Protein AF-A0A531KZP0-F1 (afdb_monomer)

Solvent-accessible surface area (backbone atoms only — not comparable to full-atom values): 3111 Å² total; per-residue (Å²): 132,94,77,90,78,90,81,87,81,88,82,79,73,86,88,54,89,75,48,74,67,53,52,53,53,49,52,50,52,49,53,52,48,44,28,72,76,69,70,50,71,91,77,132

pLDDT: mean 77.17, std 7.19, range [52.81, 86.19]

Mean predicted aligned error: 7.06 Å

Sequence (44 aa):
AKKSIAIEVSIQPVEKTLTEEDFEALAKRIVENVHKQTGGVLRA

Radius of gyration: 12.59 Å; Cα contacts (8 Å, |Δi|>4): 9; chains: 1; bounding box: 29×19×32 Å

Secondary structur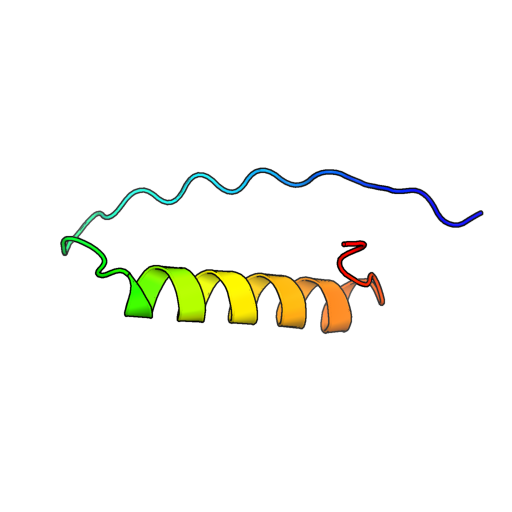e (DSSP, 8-state):
-------------SSS---HHHHHHHHHHHHHHHHHHH------

Structure (mmCIF, N/CA/C/O backbone):
data_AF-A0A531KZP0-F1
#
_entry.id   AF-A0A531KZP0-F1
#
loop_
_atom_site.group_PDB
_atom_site.id
_atom_site.type_symbol
_atom_site.label_atom_id
_atom_site.label_alt_id
_atom_site.label_comp_id
_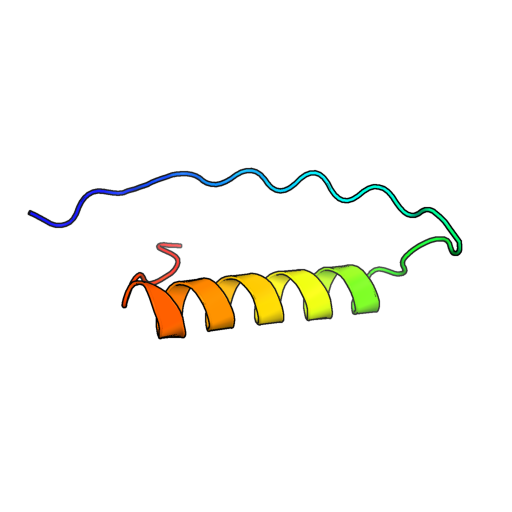atom_site.label_asym_id
_atom_site.label_entity_id
_atom_site.label_seq_id
_atom_site.pdbx_PDB_ins_code
_atom_site.Cartn_x
_atom_site.Cartn_y
_atom_site.Cartn_z
_atom_site.occupancy
_atom_site.B_iso_or_equiv
_atom_site.auth_seq_id
_atom_site.auth_comp_id
_atom_site.auth_asym_id
_atom_site.auth_atom_id
_atom_site.pdbx_PDB_model_num
ATOM 1 N N . ALA A 1 1 ? 15.275 1.311 -21.151 1.00 62.53 1 ALA A N 1
ATOM 2 C CA . ALA A 1 1 ? 14.708 2.614 -20.741 1.00 62.53 1 ALA A CA 1
ATOM 3 C C . ALA A 1 1 ? 13.983 2.439 -19.412 1.00 62.53 1 ALA A C 1
ATOM 5 O O . ALA A 1 1 ? 13.176 1.522 -19.315 1.00 62.53 1 ALA A O 1
ATOM 6 N N . LYS A 1 2 ? 14.275 3.257 -18.392 1.00 67.56 2 LYS A N 1
ATOM 7 C CA . LYS A 1 2 ? 13.473 3.274 -17.158 1.00 67.56 2 LYS A CA 1
ATOM 8 C C . LYS A 1 2 ? 12.114 3.887 -17.497 1.00 67.56 2 LYS A C 1
ATOM 10 O O . LYS A 1 2 ? 12.067 5.043 -17.904 1.00 67.56 2 LYS A O 1
ATOM 15 N N . LYS A 1 3 ? 11.044 3.099 -17.395 1.00 76.31 3 LYS A N 1
ATOM 16 C CA . LYS A 1 3 ? 9.669 3.571 -17.585 1.00 76.31 3 LYS A CA 1
ATOM 17 C C . LYS A 1 3 ? 9.059 3.801 -16.209 1.00 76.31 3 LYS A C 1
ATOM 19 O O . LYS A 1 3 ? 9.102 2.904 -15.373 1.00 76.31 3 LYS A O 1
ATOM 24 N N . SER A 1 4 ? 8.548 5.003 -15.977 1.00 80.19 4 SER A N 1
ATOM 25 C CA . SER A 1 4 ? 7.785 5.305 -14.769 1.00 80.19 4 SER A CA 1
ATOM 26 C C . SER A 1 4 ? 6.362 4.793 -14.951 1.00 80.19 4 SER A C 1
ATOM 28 O O . SER A 1 4 ? 5.758 5.025 -15.997 1.00 80.19 4 SER A O 1
ATOM 30 N N . ILE A 1 5 ? 5.846 4.095 -13.946 1.00 77.75 5 ILE A N 1
ATOM 31 C CA . ILE A 1 5 ? 4.472 3.597 -13.910 1.00 77.75 5 ILE A CA 1
ATOM 32 C C . ILE A 1 5 ? 3.860 4.129 -12.618 1.00 77.75 5 ILE A C 1
ATOM 34 O O . ILE A 1 5 ? 4.444 3.948 -11.551 1.00 77.75 5 ILE A O 1
ATOM 38 N N . ALA A 1 6 ? 2.722 4.811 -12.726 1.00 78.38 6 ALA A N 1
ATOM 39 C CA . ALA A 1 6 ? 1.933 5.214 -11.570 1.00 78.38 6 ALA A CA 1
ATOM 40 C C . ALA A 1 6 ? 0.973 4.073 -11.213 1.00 78.38 6 ALA A C 1
ATOM 42 O O . ALA A 1 6 ? 0.284 3.555 -12.092 1.00 78.38 6 ALA A O 1
ATOM 43 N N . ILE A 1 7 ? 0.961 3.670 -9.944 1.00 77.00 7 ILE A N 1
ATOM 44 C CA . ILE A 1 7 ? 0.085 2.616 -9.428 1.00 77.00 7 ILE A CA 1
ATOM 45 C C . ILE A 1 7 ? -0.781 3.252 -8.347 1.00 77.00 7 ILE A C 1
ATOM 47 O O . ILE A 1 7 ? -0.266 3.655 -7.306 1.00 77.00 7 ILE A O 1
ATOM 51 N N . GLU A 1 8 ? -2.082 3.352 -8.601 1.00 79.19 8 GLU A N 1
ATOM 52 C CA . GLU A 1 8 ? -3.063 3.734 -7.588 1.00 79.19 8 GLU A CA 1
ATOM 53 C C . GLU A 1 8 ? -3.586 2.466 -6.911 1.00 79.19 8 GLU A C 1
ATOM 55 O O . GLU A 1 8 ? -3.964 1.506 -7.586 1.00 79.19 8 GLU A O 1
ATOM 60 N N . VAL A 1 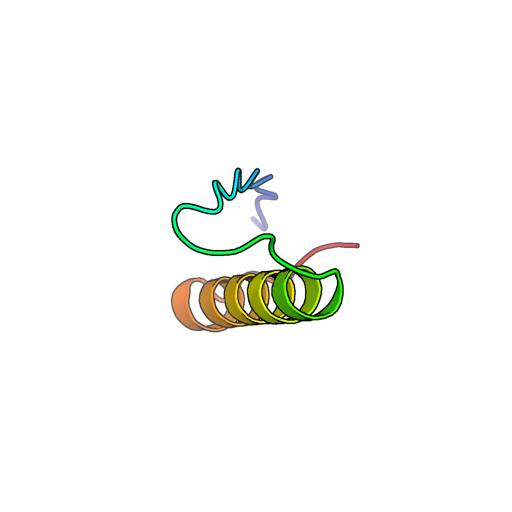9 ? -3.578 2.443 -5.578 1.00 75.94 9 VAL A N 1
ATOM 61 C CA . VAL A 1 9 ? -4.068 1.303 -4.798 1.00 75.94 9 VAL A CA 1
ATOM 62 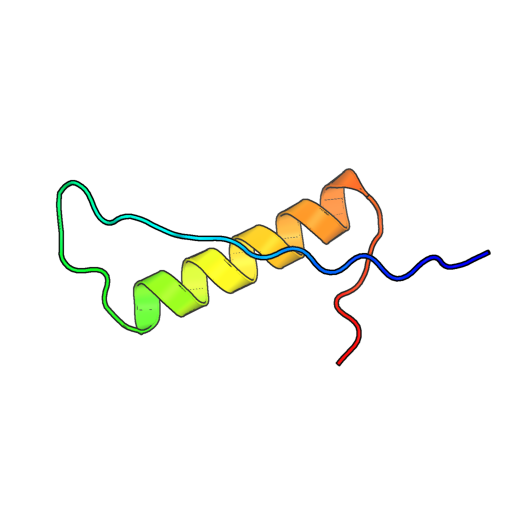C C . VAL A 1 9 ? -5.222 1.773 -3.928 1.00 75.94 9 VAL A C 1
ATOM 64 O O . VAL A 1 9 ? -5.023 2.420 -2.903 1.00 75.94 9 VAL A O 1
ATOM 67 N N . SER A 1 10 ? -6.440 1.433 -4.337 1.00 77.56 10 SER A N 1
ATOM 68 C CA . SER A 1 10 ? -7.648 1.644 -3.545 1.00 77.56 10 SER A CA 1
ATOM 69 C C . SER A 1 10 ? -7.818 0.499 -2.549 1.00 77.56 10 SER A C 1
ATOM 71 O O . SER A 1 10 ? -8.025 -0.650 -2.945 1.00 77.56 10 SER A O 1
ATOM 73 N N . ILE A 1 11 ? -7.740 0.805 -1.258 1.00 74.81 11 ILE A N 1
ATOM 74 C CA . ILE A 1 11 ? -7.878 -0.180 -0.183 1.00 74.81 11 ILE A CA 1
ATOM 75 C C . ILE A 1 11 ? -9.273 -0.027 0.417 1.00 74.81 11 ILE A C 1
ATOM 77 O O . ILE A 1 11 ? -9.592 1.020 0.975 1.00 74.81 11 ILE A O 1
ATOM 81 N N . GLN A 1 12 ? -10.106 -1.065 0.299 1.00 76.31 12 GLN A N 1
ATOM 82 C CA . GLN A 1 12 ? -11.400 -1.114 0.979 1.00 76.31 12 GLN A CA 1
ATOM 83 C C . GLN A 1 12 ? -11.289 -1.925 2.276 1.00 76.31 12 GLN A C 1
ATOM 85 O O . GLN A 1 12 ? -11.081 -3.139 2.216 1.00 76.31 12 GLN A O 1
ATOM 90 N N . PRO A 1 13 ? -11.427 -1.286 3.451 1.00 71.12 13 PRO A N 1
ATOM 91 C CA . PRO A 1 13 ? -11.519 -2.006 4.712 1.00 71.12 13 PRO A CA 1
ATOM 92 C C . PRO A 1 13 ? -12.844 -2.774 4.784 1.00 71.12 13 PRO A C 1
ATOM 94 O O . PRO A 1 13 ? -13.913 -2.170 4.762 1.00 71.12 13 PRO A O 1
ATOM 97 N N . VAL A 1 14 ? -12.773 -4.104 4.872 1.00 70.25 14 VAL A N 1
ATOM 98 C CA . VAL A 1 14 ? -13.960 -4.976 4.982 1.00 70.25 14 VAL A CA 1
ATOM 99 C C . VAL A 1 14 ? -14.364 -5.272 6.427 1.00 70.25 14 VAL A C 1
ATOM 101 O O . VAL A 1 14 ? -15.552 -5.379 6.707 1.00 70.25 14 VAL A O 1
ATOM 104 N N . GLU A 1 15 ? -13.406 -5.377 7.353 1.00 63.81 15 GLU A N 1
ATOM 105 C CA . GLU A 1 15 ? -13.683 -5.852 8.723 1.00 63.81 15 GLU A CA 1
ATOM 106 C C . GLU A 1 15 ? -13.322 -4.856 9.832 1.00 63.81 15 GLU A C 1
ATOM 108 O O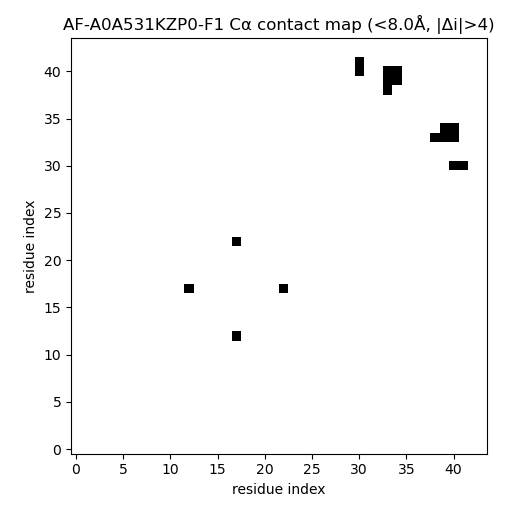 . GLU A 1 15 ? -13.907 -4.903 10.913 1.00 63.81 15 GLU A O 1
ATOM 113 N N . LYS A 1 16 ? -12.379 -3.939 9.596 1.00 65.69 16 LYS A N 1
ATOM 114 C CA . LYS A 1 16 ? -11.965 -2.925 10.575 1.00 65.69 16 LYS A CA 1
ATOM 115 C C . LYS A 1 16 ? -11.615 -1.621 9.889 1.00 65.69 16 LYS A C 1
ATOM 117 O O . LYS A 1 16 ? -11.016 -1.631 8.817 1.00 65.69 16 LYS A O 1
ATOM 122 N N . THR A 1 17 ? -11.932 -0.511 10.551 1.00 74.12 17 THR A N 1
ATOM 123 C CA . THR A 1 17 ? -11.376 0.797 10.209 1.00 74.12 17 THR A CA 1
ATOM 124 C C . THR A 1 17 ? -9.858 0.698 10.301 1.00 74.12 17 THR A C 1
ATOM 126 O O . THR A 1 17 ? -9.318 0.520 11.392 1.00 74.12 17 THR A O 1
ATOM 129 N N . LEU A 1 18 ? -9.192 0.749 9.150 1.00 73.19 18 LEU A N 1
ATOM 130 C CA . LEU A 1 18 ? -7.736 0.799 9.075 1.00 73.19 18 LEU A CA 1
ATOM 131 C C . LEU A 1 18 ? -7.276 2.095 9.745 1.00 73.19 18 LEU A C 1
ATOM 133 O O . LEU A 1 18 ? -7.811 3.168 9.450 1.00 73.19 18 LEU A O 1
ATOM 137 N N . THR A 1 19 ? -6.324 1.988 10.665 1.00 78.56 19 THR A N 1
ATOM 138 C CA . THR A 1 19 ? -5.674 3.154 11.268 1.00 78.56 19 THR A CA 1
ATOM 139 C C . THR A 1 19 ? -4.577 3.671 10.335 1.00 78.56 19 THR A C 1
ATOM 141 O O . THR A 1 19 ? -4.181 2.992 9.385 1.00 78.56 19 THR A O 1
ATOM 144 N N . GLU A 1 20 ? -4.063 4.875 10.593 1.00 79.88 20 GLU A N 1
ATOM 145 C CA . GLU A 1 20 ? -2.921 5.419 9.838 1.00 79.88 20 GLU A CA 1
ATOM 146 C C . GLU A 1 20 ? -1.711 4.467 9.842 1.00 79.88 20 GLU A C 1
ATOM 148 O O . GLU A 1 20 ? -1.078 4.282 8.802 1.00 79.88 20 GLU A O 1
ATOM 153 N N . 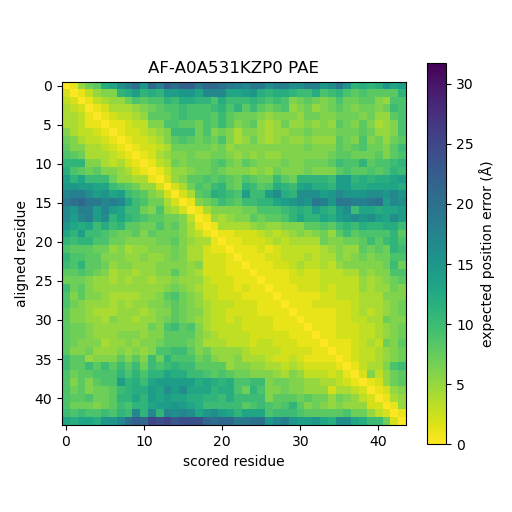GLU A 1 21 ? -1.456 3.773 10.957 1.00 81.94 21 GLU A N 1
ATOM 154 C CA . GLU A 1 21 ? -0.375 2.784 11.059 1.00 81.94 21 GLU A CA 1
ATOM 155 C C . GLU A 1 21 ? -0.556 1.598 10.099 1.00 81.94 21 GLU A C 1
ATOM 157 O O . GLU A 1 21 ? 0.411 1.158 9.470 1.00 81.94 21 GLU A O 1
ATOM 162 N N . ASP A 1 22 ? -1.783 1.092 9.933 1.00 82.19 22 ASP A N 1
ATOM 163 C CA . ASP A 1 22 ? -2.069 0.012 8.984 1.00 82.19 22 ASP A CA 1
ATOM 164 C C . ASP A 1 22 ? -1.851 0.463 7.533 1.00 82.19 22 ASP A C 1
ATOM 166 O O . ASP A 1 22 ? -1.306 -0.292 6.722 1.00 82.19 22 ASP A O 1
ATOM 170 N N . PHE A 1 23 ? -2.233 1.700 7.198 1.00 79.75 23 PHE A N 1
ATOM 171 C CA . PHE A 1 23 ? -1.996 2.268 5.870 1.00 79.75 23 PHE A CA 1
ATOM 172 C C . PHE A 1 23 ? -0.505 2.435 5.576 1.00 79.75 23 PHE A C 1
ATOM 174 O O . PHE A 1 23 ? -0.060 2.072 4.484 1.00 79.75 23 PHE A O 1
ATOM 181 N N . GLU A 1 24 ? 0.287 2.914 6.537 1.00 83.12 24 GLU A N 1
ATOM 182 C CA . GLU A 1 24 ? 1.742 3.002 6.388 1.00 83.12 24 GLU A CA 1
ATOM 183 C C . GLU A 1 24 ? 2.391 1.621 6.233 1.00 83.12 24 GLU A C 1
ATOM 185 O O . GLU A 1 24 ? 3.266 1.430 5.378 1.00 83.12 24 GLU A O 1
ATOM 190 N N . ALA A 1 25 ? 1.951 0.636 7.021 1.00 85.94 25 ALA A N 1
ATOM 191 C CA . ALA A 1 25 ? 2.442 -0.734 6.931 1.00 85.94 25 ALA A CA 1
ATOM 192 C C . ALA A 1 25 ? 2.101 -1.373 5.573 1.00 85.94 25 ALA A C 1
ATOM 194 O O . ALA A 1 25 ? 2.956 -2.016 4.953 1.00 85.94 25 ALA A O 1
ATOM 195 N N . LEU A 1 26 ? 0.880 -1.161 5.072 1.00 83.50 26 LEU A N 1
ATOM 196 C CA . LEU A 1 26 ? 0.448 -1.601 3.744 1.00 83.50 26 LEU A CA 1
ATOM 197 C C . LEU A 1 26 ? 1.241 -0.912 2.635 1.00 83.50 26 LEU A C 1
ATOM 199 O O . LEU A 1 26 ? 1.757 -1.599 1.754 1.00 83.50 26 LEU A O 1
ATOM 203 N N . ALA A 1 27 ? 1.403 0.411 2.693 1.00 82.38 27 ALA A N 1
ATOM 204 C CA . ALA A 1 27 ? 2.170 1.167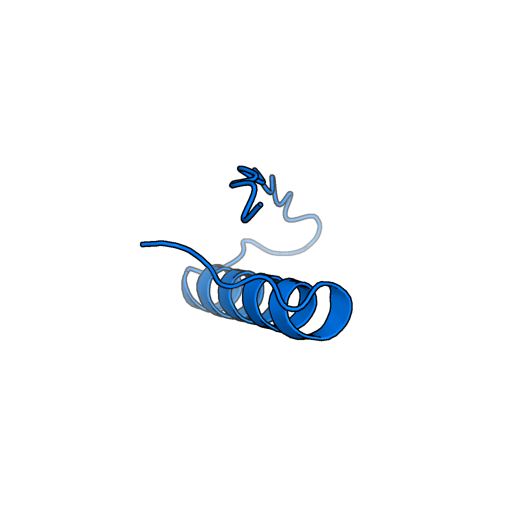 1.708 1.00 82.38 27 ALA A CA 1
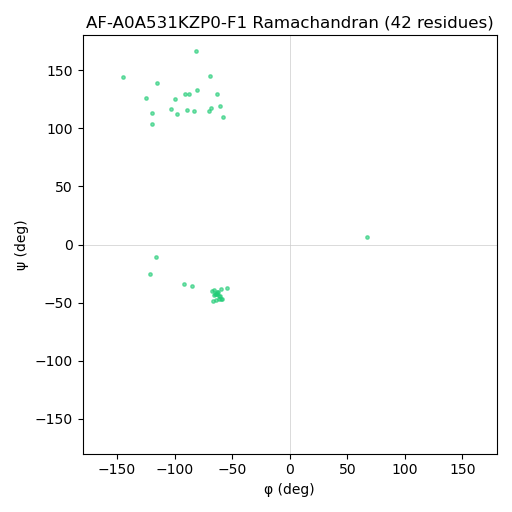ATOM 205 C C . ALA A 1 27 ? 3.622 0.670 1.631 1.00 82.38 27 ALA A C 1
ATOM 207 O O . ALA A 1 27 ? 4.112 0.365 0.540 1.00 82.38 27 ALA A O 1
ATOM 208 N N . LYS A 1 28 ? 4.289 0.481 2.780 1.00 85.88 28 LYS A N 1
ATOM 209 C CA . LYS A 1 28 ? 5.639 -0.106 2.831 1.00 85.88 28 LYS A CA 1
ATOM 210 C C . LYS A 1 28 ? 5.674 -1.513 2.246 1.00 85.88 28 LYS A C 1
ATOM 212 O O . LYS A 1 28 ? 6.522 -1.786 1.398 1.00 85.88 28 LYS A O 1
ATOM 217 N N . ARG A 1 29 ? 4.731 -2.390 2.620 1.00 86.12 29 ARG A N 1
ATOM 218 C CA . ARG A 1 29 ? 4.648 -3.748 2.051 1.00 86.12 29 ARG A CA 1
ATOM 219 C C . ARG A 1 29 ? 4.455 -3.733 0.540 1.00 86.12 29 ARG A C 1
ATOM 221 O O . ARG A 1 29 ? 5.010 -4.597 -0.136 1.00 86.12 29 ARG A O 1
ATOM 228 N N . ILE A 1 30 ? 3.670 -2.803 0.003 1.00 83.81 30 ILE A N 1
ATOM 229 C CA . ILE A 1 30 ? 3.451 -2.678 -1.442 1.00 83.81 30 ILE A CA 1
ATOM 230 C C . ILE A 1 30 ? 4.755 -2.264 -2.125 1.00 83.81 30 ILE A C 1
ATOM 232 O O . ILE A 1 30 ? 5.167 -2.924 -3.076 1.00 83.81 30 ILE A O 1
ATOM 236 N N . VAL A 1 31 ? 5.444 -1.240 -1.614 1.00 84.19 31 VAL A N 1
ATOM 237 C CA . VAL A 1 31 ? 6.727 -0.781 -2.170 1.00 84.19 31 VAL A CA 1
ATOM 238 C C . VAL A 1 31 ? 7.779 -1.888 -2.124 1.00 84.19 31 VAL A C 1
ATOM 240 O O . VAL A 1 31 ? 8.445 -2.131 -3.130 1.00 84.19 31 VAL A O 1
ATOM 243 N N . GLU A 1 32 ? 7.888 -2.618 -1.013 1.00 86.19 32 GLU A N 1
ATOM 244 C CA . GLU A 1 32 ? 8.801 -3.761 -0.908 1.00 86.19 32 GLU A CA 1
ATOM 245 C C . GLU A 1 32 ? 8.452 -4.885 -1.888 1.00 86.19 32 GLU A C 1
ATOM 247 O O . GLU A 1 32 ? 9.345 -5.453 -2.517 1.00 86.19 32 GLU A O 1
ATOM 252 N N . ASN A 1 33 ? 7.165 -5.197 -2.074 1.00 85.19 33 ASN A N 1
ATOM 253 C CA . ASN A 1 33 ? 6.743 -6.203 -3.049 1.00 85.19 33 ASN A CA 1
ATOM 254 C C . ASN A 1 33 ? 7.045 -5.774 -4.485 1.00 85.19 33 ASN A C 1
ATOM 256 O O . ASN A 1 33 ? 7.549 -6.584 -5.262 1.00 85.19 33 ASN A O 1
ATOM 260 N N . VAL A 1 34 ? 6.783 -4.513 -4.835 1.00 84.12 34 VAL A N 1
ATOM 261 C CA . VAL A 1 34 ? 7.121 -3.958 -6.152 1.00 84.12 34 VAL A CA 1
ATOM 262 C C . VAL A 1 34 ? 8.630 -4.017 -6.364 1.00 84.12 34 VAL A C 1
ATOM 264 O O . VAL A 1 34 ? 9.077 -4.483 -7.414 1.00 84.12 34 VAL A O 1
ATOM 267 N N . HIS A 1 35 ? 9.421 -3.641 -5.360 1.00 83.81 35 HIS A N 1
ATOM 268 C CA . HIS A 1 35 ? 10.874 -3.718 -5.429 1.00 83.81 35 HIS A CA 1
ATOM 269 C C . HIS A 1 35 ? 11.366 -5.154 -5.625 1.00 83.81 35 HIS A C 1
ATOM 271 O O . HIS A 1 35 ? 12.155 -5.421 -6.529 1.00 83.81 35 HIS A O 1
ATOM 277 N N . LYS A 1 36 ? 10.842 -6.103 -4.844 1.00 83.19 36 LYS A N 1
ATOM 278 C CA . LYS A 1 36 ? 11.237 -7.514 -4.902 1.00 83.19 36 LYS A CA 1
ATOM 279 C C . LYS A 1 36 ? 10.822 -8.199 -6.206 1.00 83.19 36 LYS A C 1
ATOM 281 O O . LYS A 1 36 ? 11.587 -9.001 -6.729 1.00 83.19 36 LYS A O 1
ATOM 286 N N . GLN A 1 37 ? 9.624 -7.915 -6.718 1.00 82.62 37 GLN A N 1
ATOM 287 C CA . GLN A 1 37 ? 9.096 -8.582 -7.914 1.00 82.62 37 GLN A CA 1
ATOM 288 C C . GLN A 1 37 ? 9.562 -7.938 -9.220 1.00 82.62 37 GLN A C 1
ATOM 290 O O . GLN A 1 37 ? 9.769 -8.638 -10.205 1.00 82.62 37 GLN A O 1
ATOM 295 N N . THR A 1 38 ? 9.715 -6.613 -9.249 1.00 75.50 38 THR A N 1
ATOM 296 C CA . THR A 1 38 ? 9.981 -5.876 -10.497 1.00 75.50 38 THR A CA 1
ATOM 297 C C . THR A 1 38 ? 11.339 -5.178 -10.523 1.00 75.50 38 THR A C 1
ATOM 299 O O . THR A 1 38 ? 11.743 -4.681 -11.572 1.00 75.50 38 THR A O 1
ATOM 302 N N . GLY A 1 39 ? 12.047 -5.092 -9.390 1.00 75.88 39 GLY A N 1
ATOM 303 C CA . GLY A 1 39 ? 13.255 -4.268 -9.256 1.00 75.88 39 GLY A CA 1
ATOM 304 C C . GLY A 1 39 ? 12.978 -2.761 -9.351 1.00 75.88 39 GLY A C 1
ATOM 305 O O . GLY A 1 39 ? 13.912 -1.958 -9.396 1.00 75.88 39 GLY A O 1
ATOM 306 N N . GLY A 1 40 ? 11.701 -2.366 -9.412 1.00 74.06 40 GLY A N 1
ATOM 307 C CA . GLY A 1 40 ? 11.258 -0.981 -9.450 1.00 74.06 40 GLY A CA 1
ATOM 308 C C . GLY A 1 40 ? 11.518 -0.282 -8.120 1.00 74.06 40 GLY A C 1
ATOM 309 O O . GLY A 1 40 ? 11.439 -0.884 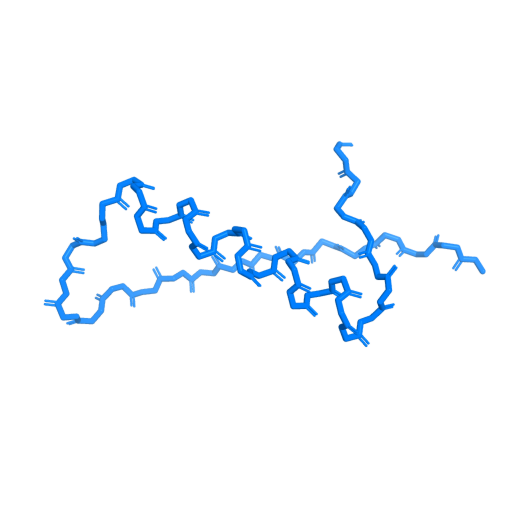-7.053 1.00 74.06 40 GLY A O 1
ATOM 310 N N . VAL A 1 41 ? 11.846 1.003 -8.181 1.00 71.56 41 VAL A N 1
ATOM 311 C CA . VAL A 1 41 ? 11.974 1.859 -6.998 1.00 71.56 41 VAL A CA 1
ATOM 312 C C . VAL A 1 41 ? 10.901 2.928 -7.071 1.00 71.56 41 VAL A C 1
ATOM 314 O O . VAL A 1 41 ? 10.645 3.464 -8.154 1.00 71.56 41 VAL A O 1
ATOM 317 N N . LEU A 1 42 ? 10.271 3.230 -5.935 1.00 72.81 42 LEU A N 1
ATOM 318 C CA . LEU A 1 42 ? 9.387 4.383 -5.841 1.00 72.81 42 LEU A CA 1
ATOM 319 C C . LEU A 1 42 ? 10.233 5.624 -6.147 1.00 72.81 42 LEU A C 1
ATOM 321 O O . LEU A 1 42 ? 11.246 5.871 -5.491 1.00 72.81 42 LEU A O 1
ATOM 325 N N . ARG A 1 43 ? 9.870 6.359 -7.194 1.00 68.75 43 ARG A N 1
ATOM 326 C CA . ARG A 1 43 ? 10.513 7.631 -7.506 1.00 68.75 43 ARG A CA 1
ATOM 327 C C . ARG A 1 43 ? 9.739 8.701 -6.743 1.00 68.75 43 ARG A C 1
ATOM 329 O O . ARG A 1 43 ? 8.545 8.828 -6.991 1.00 68.75 43 ARG A O 1
ATOM 336 N N . ALA A 1 44 ? 10.412 9.349 -5.792 1.00 52.81 44 ALA A N 1
ATOM 337 C CA . ALA A 1 44 ? 9.874 10.473 -5.028 1.00 52.81 44 ALA A CA 1
ATOM 338 C C . ALA A 1 44 ? 9.386 11.599 -5.948 1.00 52.81 44 ALA A C 1
ATOM 340 O O . ALA A 1 44 ? 10.024 11.793 -7.015 1.00 52.81 44 ALA A O 1
#

Foldseek 3Di:
DDDDDDDDDDDDDDDDDQDPVNVVVVVVVVQVVCCVPPVDHPDD